Protein AF-A0A8W8JU91-F1 (afdb_monomer_lite)

Radius of gyration: 14.16 Å; chains: 1; bounding box: 34×32×42 Å

InterPro domains:
  IPR016186 C-type lectin-like/link domain superfamily [G3DSA:3.10.100.10] (2-91)
  IPR016187 C-type lectin fold [SSF56436] (9-90)

Sequence (91 aa):
MKAFGTDTTYCPHHLSKSDLYEYGDLCLKIHYGNWDWETARQICLNEGGDIVQPRSPGMQQYIRVNLLPQVQKSEEDGFRIGATDLNSESH

Foldseek 3Di:
DDDLDLPCVLPDPPDDSVQWHDDPNDIDGDDDDDDDLVVVQVVQVVVVHGFADQPDPVSVVCCVPPPPVVFPPDPPGDDRHDPDPPPPDDD

pLDDT: mean 72.14, std 14.77, range [36.5, 88.75]

Organism: Magallana gigas (NCBI:txid29159)

Structure (mmCIF, N/CA/C/O backbone):
data_AF-A0A8W8JU91-F1
#
_entry.id   AF-A0A8W8JU91-F1
#
loop_
_atom_site.group_PDB
_atom_site.id
_atom_site.type_symbol
_atom_site.label_atom_id
_atom_site.label_alt_id
_atom_site.label_comp_id
_atom_site.label_asym_id
_atom_site.label_entity_id
_atom_site.label_seq_id
_atom_site.pdbx_PDB_ins_code
_atom_site.Cartn_x
_atom_site.Cartn_y
_atom_site.Cartn_z
_atom_site.occupancy
_atom_site.B_iso_or_equiv
_atom_site.auth_seq_id
_atom_site.auth_comp_id
_atom_site.auth_asym_id
_atom_site.auth_atom_id
_atom_site.pdbx_PDB_model_num
ATOM 1 N N . MET A 1 1 ? -20.564 -3.705 17.541 1.00 36.50 1 MET A N 1
ATOM 2 C CA . MET A 1 1 ? -19.219 -3.112 17.384 1.00 36.50 1 MET A CA 1
ATOM 3 C C . MET A 1 1 ? -18.322 -4.219 16.846 1.00 36.50 1 MET A C 1
ATOM 5 O O . MET A 1 1 ? -18.106 -5.182 17.567 1.00 36.50 1 MET A O 1
ATOM 9 N N . LYS A 1 2 ? -17.931 -4.185 15.565 1.00 40.78 2 LYS A N 1
ATOM 10 C CA . LYS A 1 2 ? -17.038 -5.204 14.986 1.00 40.78 2 LYS A CA 1
ATOM 11 C C . LYS A 1 2 ? -15.610 -4.825 15.381 1.00 40.78 2 LYS A C 1
ATOM 13 O O . LYS A 1 2 ? -15.167 -3.726 15.059 1.00 40.78 2 LYS A O 1
ATOM 18 N N . ALA A 1 3 ? -14.949 -5.681 16.152 1.00 43.34 3 ALA A N 1
ATOM 19 C CA . ALA A 1 3 ? -13.543 -5.507 16.477 1.00 43.34 3 ALA A CA 1
ATOM 20 C C . ALA A 1 3 ? -12.727 -5.615 15.179 1.00 43.34 3 ALA A C 1
ATOM 22 O O . ALA A 1 3 ? -12.898 -6.581 14.440 1.00 43.34 3 ALA A O 1
ATOM 23 N N . PHE A 1 4 ? -11.860 -4.635 14.914 1.00 48.25 4 PHE A N 1
ATOM 24 C CA . PHE A 1 4 ? -10.812 -4.703 13.886 1.00 48.25 4 PHE A CA 1
ATOM 25 C C . PHE A 1 4 ? -9.697 -5.638 14.384 1.00 48.25 4 PHE A C 1
ATOM 27 O O . PHE A 1 4 ? -8.588 -5.210 14.694 1.00 48.25 4 PHE A O 1
ATOM 34 N N . GLY A 1 5 ? -10.063 -6.899 14.613 1.00 47.06 5 GLY A N 1
ATOM 35 C CA . GLY A 1 5 ? -9.160 -7.959 15.033 1.00 47.06 5 GLY A CA 1
ATOM 36 C C . GLY A 1 5 ? -8.410 -8.522 13.835 1.00 47.06 5 GLY A C 1
ATOM 37 O O . GLY A 1 5 ? -8.909 -8.482 12.720 1.00 47.06 5 GLY A O 1
ATOM 38 N N . THR A 1 6 ? -7.227 -9.055 14.117 1.00 50.22 6 THR A N 1
ATOM 39 C CA . THR A 1 6 ? -6.228 -9.709 13.256 1.00 50.22 6 THR A CA 1
ATOM 40 C C . THR A 1 6 ? -6.730 -10.964 12.518 1.00 50.22 6 THR A C 1
ATOM 42 O O . THR A 1 6 ? -5.992 -11.942 12.365 1.00 50.22 6 THR A O 1
ATOM 45 N N . ASP A 1 7 ? -8.002 -10.999 12.138 1.00 55.03 7 ASP A N 1
ATOM 46 C CA . ASP A 1 7 ? -8.658 -12.150 11.537 1.00 55.03 7 ASP A CA 1
ATOM 47 C C . ASP A 1 7 ? -8.435 -12.160 10.026 1.00 55.03 7 ASP A C 1
ATOM 49 O O . ASP A 1 7 ? -9.374 -12.060 9.255 1.00 55.03 7 ASP A O 1
ATOM 53 N N . THR A 1 8 ? -7.188 -12.414 9.615 1.00 61.56 8 THR A N 1
ATOM 54 C CA . THR A 1 8 ? -6.761 -12.640 8.211 1.00 61.56 8 THR A CA 1
ATOM 55 C C . THR A 1 8 ? -7.466 -13.793 7.489 1.00 61.56 8 THR A C 1
ATOM 57 O O . THR A 1 8 ? -7.060 -14.193 6.402 1.00 61.56 8 THR A O 1
ATOM 60 N N . THR A 1 9 ? -8.515 -14.358 8.085 1.00 66.06 9 THR A N 1
ATOM 61 C CA . THR A 1 9 ? -9.318 -15.473 7.591 1.00 66.06 9 THR A CA 1
ATOM 62 C C . THR A 1 9 ? -10.009 -15.141 6.267 1.00 66.06 9 THR A C 1
ATOM 64 O O . THR A 1 9 ? -10.184 -16.045 5.446 1.00 66.06 9 THR A O 1
ATOM 67 N N . TYR A 1 10 ? -10.363 -13.869 6.037 1.00 73.12 10 TYR A N 1
ATOM 68 C CA . TYR A 1 10 ? -10.957 -13.394 4.780 1.00 73.12 10 TYR A CA 1
ATOM 69 C C . TYR A 1 10 ? -9.926 -12.953 3.734 1.00 73.12 10 TYR A C 1
ATOM 71 O O . TYR A 1 10 ? -10.272 -12.829 2.558 1.00 73.12 10 TYR A O 1
ATOM 79 N N . CYS A 1 11 ? -8.663 -12.782 4.122 1.00 77.75 11 CYS A N 1
ATOM 80 C CA . CYS A 1 11 ? -7.587 -12.537 3.176 1.00 77.75 11 CYS A CA 1
ATOM 81 C C . CYS A 1 11 ? -7.031 -13.840 2.585 1.00 77.75 11 CYS A C 1
ATOM 83 O O . CYS A 1 11 ? -7.150 -14.905 3.191 1.00 77.75 11 CYS A O 1
ATOM 85 N N . PRO A 1 12 ? -6.407 -13.789 1.395 1.00 77.56 12 PRO A N 1
ATOM 86 C CA . PRO A 1 12 ? -5.903 -14.986 0.743 1.00 77.56 12 PRO A CA 1
ATOM 87 C C . PRO A 1 12 ? -4.844 -15.699 1.593 1.00 77.56 12 PRO A C 1
ATOM 89 O O . PRO A 1 12 ? -3.854 -15.103 2.015 1.00 77.56 12 PRO A O 1
ATOM 92 N N . HIS A 1 13 ? -5.037 -17.003 1.811 1.00 77.50 13 HIS A N 1
ATOM 93 C CA . HIS A 1 13 ? -4.203 -17.810 2.715 1.00 77.50 13 HIS A CA 1
ATOM 94 C C . HIS A 1 13 ? -2.790 -18.044 2.159 1.00 77.50 13 HIS A C 1
ATOM 96 O O . HIS A 1 13 ? -1.897 -18.443 2.900 1.00 77.50 13 HIS A O 1
ATOM 102 N N . HIS A 1 14 ? -2.582 -17.786 0.862 1.00 74.88 14 HIS A N 1
ATOM 103 C CA . HIS A 1 14 ? -1.277 -17.845 0.197 1.00 74.88 14 HIS A CA 1
ATOM 104 C C . HIS A 1 14 ? -0.373 -16.645 0.507 1.00 74.88 14 HIS A C 1
ATOM 106 O O . HIS A 1 14 ? 0.796 -16.654 0.129 1.00 74.88 14 HIS A O 1
ATOM 112 N N . LEU A 1 15 ? -0.888 -15.614 1.184 1.00 78.06 15 LEU A N 1
ATOM 113 C CA . LEU A 1 15 ? -0.117 -14.437 1.570 1.00 78.06 15 LEU A CA 1
ATOM 114 C C . LEU A 1 15 ? 0.427 -14.579 2.995 1.00 78.06 15 LEU A C 1
ATOM 116 O O . LEU A 1 15 ? -0.262 -15.035 3.906 1.00 78.06 15 LEU A O 1
ATOM 120 N N . SER A 1 16 ? 1.678 -14.155 3.195 1.00 76.19 16 SER A N 1
ATOM 121 C CA . SER A 1 16 ? 2.291 -14.098 4.525 1.00 76.19 16 SER A CA 1
ATOM 122 C C . SER A 1 16 ? 1.491 -13.174 5.442 1.00 76.19 16 SER A C 1
ATOM 124 O O . SER A 1 16 ? 1.311 -11.999 5.129 1.00 76.19 16 SER A O 1
ATOM 126 N N . LYS A 1 17 ? 1.047 -13.700 6.588 1.00 74.81 17 LYS A N 1
ATOM 127 C CA . LYS A 1 17 ? 0.241 -12.960 7.573 1.00 74.81 17 LYS A CA 1
ATOM 128 C C . LYS A 1 17 ? 1.023 -11.878 8.319 1.00 74.81 17 LYS A C 1
ATOM 130 O O . LYS A 1 17 ? 0.404 -10.985 8.881 1.00 74.81 17 LYS A O 1
ATOM 135 N N . SER A 1 18 ? 2.355 -11.959 8.338 1.00 72.94 18 SER A N 1
ATOM 136 C CA . SER A 1 18 ? 3.214 -11.028 9.083 1.00 72.94 18 SER A CA 1
ATOM 137 C C . SER A 1 18 ? 3.131 -9.592 8.566 1.00 72.94 18 SER A C 1
ATOM 139 O O . SER A 1 18 ? 3.280 -8.660 9.347 1.00 72.94 18 SER A O 1
ATOM 141 N N . ASP A 1 19 ? 2.843 -9.430 7.272 1.00 79.44 19 ASP A N 1
ATOM 142 C CA . ASP A 1 19 ? 2.840 -8.138 6.577 1.00 79.44 19 ASP A CA 1
ATOM 143 C C . ASP A 1 19 ? 1.477 -7.842 5.937 1.00 79.44 19 ASP A C 1
ATOM 145 O O . 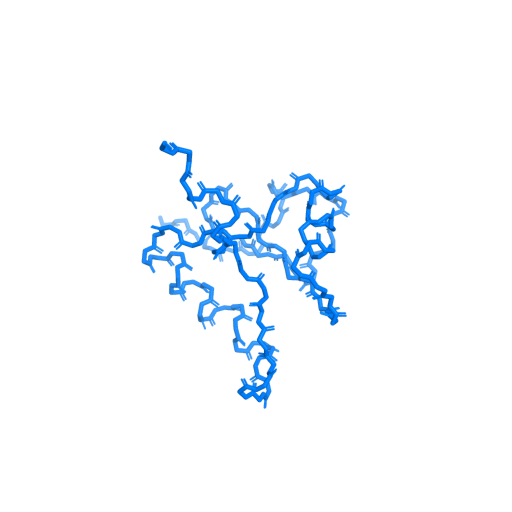ASP A 1 19 ? 1.377 -7.063 4.989 1.00 79.44 19 ASP A O 1
ATOM 149 N N . LEU A 1 20 ? 0.429 -8.509 6.428 1.00 84.12 20 LEU A N 1
ATOM 150 C CA . LEU A 1 20 ? -0.928 -8.457 5.902 1.00 84.12 20 LEU A CA 1
ATOM 151 C C . LEU A 1 20 ? -1.855 -7.776 6.909 1.00 84.12 20 LEU A C 1
ATOM 153 O O . LEU A 1 20 ? -1.918 -8.146 8.079 1.00 84.12 20 LEU A O 1
ATOM 157 N N . TYR A 1 21 ? -2.597 -6.790 6.426 1.00 84.19 21 TYR A N 1
ATOM 158 C CA . TYR A 1 21 ? -3.433 -5.897 7.211 1.00 84.19 21 TYR A CA 1
ATOM 159 C C . TYR A 1 21 ? -4.825 -5.813 6.606 1.00 84.19 21 TYR A C 1
ATOM 161 O O . TYR A 1 21 ? -5.005 -5.932 5.396 1.00 84.19 21 TYR A O 1
ATOM 169 N N . GLU A 1 22 ? -5.817 -5.558 7.448 1.00 85.12 22 GLU A N 1
ATOM 170 C CA . GLU A 1 22 ? -7.220 -5.617 7.055 1.00 85.12 22 GLU A CA 1
ATOM 171 C C . GLU A 1 22 ? -7.907 -4.283 7.296 1.00 85.12 22 GLU A C 1
ATOM 173 O O . GLU A 1 22 ? -7.857 -3.713 8.391 1.00 85.12 22 GLU A O 1
ATOM 178 N N . TYR A 1 23 ? -8.565 -3.785 6.253 1.00 84.25 23 TYR A N 1
ATOM 179 C CA . TYR A 1 23 ? -9.305 -2.536 6.285 1.00 84.25 23 TYR A CA 1
ATOM 180 C C . TYR A 1 23 ? -10.678 -2.722 5.636 1.00 84.25 23 TYR A C 1
ATOM 182 O O . TYR A 1 23 ? -10.833 -2.613 4.420 1.00 84.25 23 TYR A O 1
ATOM 190 N N . GLY A 1 24 ? -11.693 -2.997 6.460 1.00 83.50 24 GLY A N 1
ATOM 191 C CA . GLY A 1 24 ? -13.039 -3.297 5.966 1.00 83.50 24 GLY A CA 1
ATOM 192 C C . GLY A 1 24 ? -13.037 -4.597 5.162 1.00 83.50 24 GLY A C 1
ATOM 193 O O . GLY A 1 24 ? -12.675 -5.636 5.700 1.00 83.50 24 GLY A O 1
ATOM 194 N N . ASP A 1 25 ? -13.407 -4.516 3.885 1.00 82.81 25 ASP A N 1
ATOM 195 C CA . ASP A 1 25 ? -13.399 -5.642 2.937 1.00 82.81 25 ASP A CA 1
ATOM 196 C C . ASP A 1 25 ? -12.103 -5.715 2.101 1.00 82.81 25 ASP A C 1
ATOM 198 O O . ASP A 1 25 ? -12.031 -6.446 1.114 1.00 82.81 25 ASP A O 1
ATOM 202 N N . LEU A 1 26 ? -11.083 -4.922 2.453 1.00 82.31 26 LEU A N 1
ATOM 203 C CA . LEU A 1 26 ? -9.804 -4.865 1.747 1.00 82.31 26 LEU A CA 1
ATOM 204 C C . LEU A 1 26 ? -8.683 -5.516 2.558 1.00 82.31 26 LEU A C 1
ATOM 206 O O . LEU A 1 26 ? -8.535 -5.269 3.756 1.00 82.31 26 LEU A O 1
ATOM 210 N N . CYS A 1 27 ? -7.838 -6.261 1.850 1.00 86.94 27 CYS A N 1
ATOM 211 C CA . CYS A 1 27 ? -6.588 -6.816 2.351 1.00 86.94 27 CYS A CA 1
ATOM 212 C C . CYS A 1 27 ? -5.415 -5.997 1.809 1.00 86.94 27 CYS A C 1
ATOM 214 O O . CYS A 1 27 ? -5.276 -5.813 0.601 1.00 86.94 27 CYS A O 1
ATOM 216 N N . LEU A 1 28 ? -4.573 -5.497 2.705 1.00 85.25 28 LEU A N 1
ATOM 217 C CA . LEU A 1 28 ? -3.422 -4.655 2.411 1.00 85.25 28 LEU A CA 1
ATOM 218 C C . LEU A 1 28 ? -2.160 -5.411 2.793 1.00 85.25 28 LEU A C 1
ATOM 220 O O . LEU A 1 28 ? -1.973 -5.734 3.961 1.00 85.25 28 LEU A O 1
ATOM 224 N N . LYS A 1 29 ? -1.285 -5.678 1.826 1.00 85.88 29 LYS A N 1
ATOM 225 C CA . LYS A 1 29 ? 0.001 -6.322 2.084 1.00 85.88 29 LYS A CA 1
ATOM 226 C C . LYS A 1 29 ? 1.142 -5.340 1.876 1.00 85.88 29 LYS A C 1
ATOM 228 O O . LYS A 1 29 ? 1.182 -4.651 0.858 1.00 85.88 29 LYS A O 1
ATOM 233 N N . ILE A 1 30 ? 2.062 -5.291 2.832 1.00 83.62 30 ILE A N 1
ATOM 234 C CA . ILE A 1 30 ? 3.300 -4.531 2.704 1.00 83.62 30 ILE A CA 1
ATOM 235 C C . ILE A 1 30 ? 4.377 -5.443 2.124 1.00 83.62 30 ILE A C 1
ATOM 237 O O . ILE A 1 30 ? 4.622 -6.537 2.625 1.00 83.62 30 ILE A O 1
ATOM 241 N N . HIS A 1 31 ? 5.046 -4.963 1.081 1.00 83.38 31 HIS A N 1
ATOM 242 C CA . HIS A 1 31 ? 6.250 -5.586 0.548 1.00 83.38 31 HIS A CA 1
ATOM 243 C C . HIS A 1 31 ? 7.455 -4.718 0.881 1.00 83.38 31 HIS A C 1
ATOM 245 O O . HIS A 1 31 ? 7.490 -3.537 0.538 1.00 83.38 31 HIS A O 1
ATOM 251 N N . TYR A 1 32 ? 8.439 -5.314 1.546 1.00 78.69 32 TYR A N 1
ATOM 252 C CA . TYR A 1 32 ? 9.679 -4.649 1.923 1.00 78.69 32 TYR A CA 1
ATOM 253 C C . TYR A 1 32 ? 10.734 -4.932 0.860 1.00 78.69 32 TYR A C 1
ATOM 255 O O . TYR A 1 32 ? 11.225 -6.054 0.742 1.00 78.69 32 TYR A O 1
ATOM 263 N N . GLY A 1 33 ? 11.077 -3.918 0.075 1.00 75.31 33 GLY A N 1
ATOM 264 C CA . GLY A 1 33 ? 12.147 -4.016 -0.905 1.00 75.31 33 GLY A CA 1
ATOM 265 C C . GLY A 1 33 ? 12.295 -2.750 -1.730 1.00 75.31 33 GLY A C 1
ATOM 266 O O . GLY A 1 33 ? 11.379 -1.937 -1.842 1.00 75.31 33 GLY A O 1
ATOM 267 N N . ASN A 1 34 ? 13.485 -2.586 -2.299 1.00 78.19 34 ASN A N 1
ATOM 268 C CA . ASN A 1 34 ? 13.808 -1.451 -3.147 1.00 78.19 34 ASN A CA 1
ATOM 269 C C . ASN A 1 34 ? 13.546 -1.828 -4.607 1.00 78.19 34 ASN A C 1
ATOM 271 O O . ASN A 1 34 ? 14.411 -2.376 -5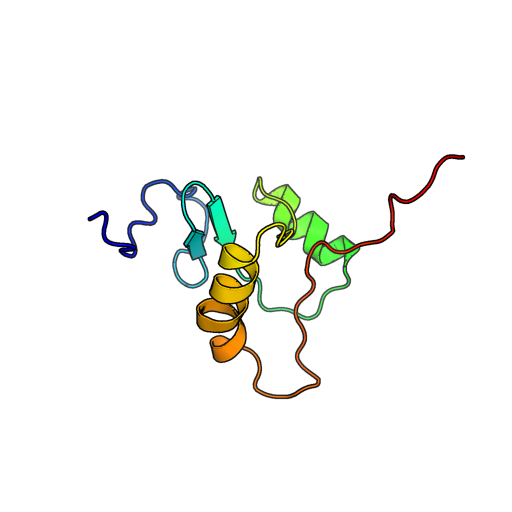.290 1.00 78.19 34 ASN A O 1
ATOM 275 N N . TRP A 1 35 ? 12.315 -1.591 -5.050 1.00 80.69 35 TRP A N 1
ATOM 276 C CA . TRP A 1 35 ? 11.881 -1.842 -6.420 1.00 80.69 35 TRP A CA 1
ATOM 277 C C . TRP A 1 35 ? 11.309 -0.579 -7.038 1.00 80.69 35 TRP A C 1
ATOM 279 O O . TRP A 1 35 ? 10.755 0.269 -6.336 1.00 80.69 35 TRP A O 1
ATOM 289 N N . ASP A 1 36 ? 11.387 -0.479 -8.362 1.00 81.94 36 ASP A N 1
ATOM 290 C CA . ASP A 1 36 ? 10.671 0.535 -9.127 1.00 81.94 36 ASP A CA 1
ATOM 291 C C . ASP A 1 36 ? 9.158 0.331 -9.114 1.00 81.94 36 ASP A C 1
ATOM 293 O O . ASP A 1 36 ? 8.658 -0.742 -8.774 1.00 81.94 36 ASP A O 1
ATOM 297 N N . TRP A 1 37 ? 8.411 1.387 -9.446 1.00 79.38 37 TRP A N 1
ATOM 298 C CA . TRP A 1 37 ? 6.948 1.390 -9.342 1.00 79.38 37 TRP A CA 1
ATOM 299 C C . TRP A 1 37 ? 6.304 0.276 -10.168 1.00 79.38 37 TRP A C 1
ATOM 301 O O . TRP A 1 37 ? 5.409 -0.412 -9.683 1.00 79.38 37 TRP A O 1
ATOM 311 N N . GLU A 1 38 ? 6.807 0.049 -11.380 1.00 84.19 38 GLU A N 1
ATOM 312 C CA . GLU A 1 38 ? 6.326 -1.010 -12.267 1.00 84.19 38 GLU A CA 1
ATOM 313 C C . GLU A 1 38 ? 6.566 -2.400 -11.670 1.00 84.19 38 GLU A C 1
ATOM 315 O O . GLU A 1 38 ? 5.648 -3.216 -11.619 1.00 84.19 38 GLU A O 1
ATOM 320 N N . THR A 1 39 ? 7.767 -2.647 -11.141 1.0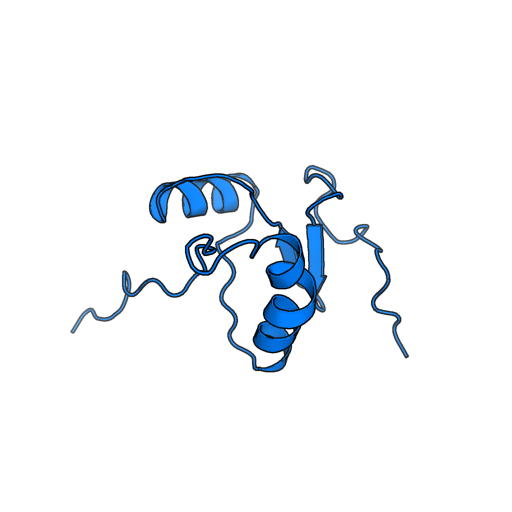0 86.06 39 THR A N 1
ATOM 321 C CA . THR A 1 39 ? 8.123 -3.916 -10.492 1.00 86.06 39 THR A CA 1
ATOM 322 C C . THR A 1 39 ? 7.285 -4.154 -9.238 1.00 86.06 39 THR A C 1
ATOM 324 O O . THR A 1 39 ? 6.722 -5.234 -9.075 1.00 86.06 39 THR A O 1
ATOM 327 N N . ALA A 1 40 ? 7.130 -3.137 -8.385 1.00 84.88 40 ALA A N 1
ATOM 328 C CA . ALA A 1 40 ? 6.274 -3.213 -7.204 1.00 84.88 40 ALA A CA 1
ATOM 329 C C . ALA A 1 40 ? 4.819 -3.536 -7.584 1.00 84.88 40 ALA A C 1
ATOM 331 O O . ALA A 1 40 ? 4.172 -4.361 -6.940 1.00 84.88 40 ALA A O 1
ATOM 332 N N . ARG A 1 41 ? 4.319 -2.952 -8.681 1.00 86.31 41 ARG A N 1
ATOM 333 C CA . ARG A 1 41 ? 2.976 -3.243 -9.185 1.00 86.31 41 ARG A CA 1
ATOM 334 C C . ARG A 1 41 ? 2.847 -4.673 -9.682 1.00 86.31 41 ARG A C 1
ATOM 336 O O . ARG A 1 41 ? 1.875 -5.339 -9.344 1.00 86.31 41 ARG A O 1
ATOM 343 N N . GLN A 1 42 ? 3.812 -5.151 -10.463 1.00 88.56 42 GLN A N 1
ATOM 344 C CA . GLN A 1 42 ? 3.812 -6.525 -10.968 1.00 88.56 42 GLN A CA 1
ATOM 345 C C . GLN A 1 42 ? 3.813 -7.550 -9.829 1.00 88.56 42 GLN A C 1
ATOM 347 O O . GLN A 1 42 ? 3.109 -8.552 -9.920 1.00 88.56 42 GLN A O 1
ATOM 352 N N . ILE A 1 43 ? 4.532 -7.282 -8.734 1.00 88.25 43 ILE A N 1
ATOM 353 C CA . ILE A 1 43 ? 4.496 -8.126 -7.531 1.00 88.25 43 ILE A CA 1
ATOM 354 C C . ILE A 1 43 ? 3.071 -8.190 -6.964 1.00 88.25 43 ILE A C 1
ATOM 356 O O . ILE A 1 43 ? 2.543 -9.285 -6.782 1.00 88.25 43 ILE A O 1
ATOM 360 N N . CYS A 1 44 ? 2.419 -7.042 -6.750 1.00 87.00 44 CYS A N 1
ATOM 361 C CA . CYS A 1 44 ? 1.045 -7.004 -6.239 1.00 87.00 44 CYS A CA 1
ATOM 362 C C . CYS A 1 44 ? 0.047 -7.710 -7.176 1.00 87.00 44 CYS A C 1
ATOM 364 O O . CYS A 1 44 ? -0.812 -8.453 -6.703 1.00 87.00 44 CYS A O 1
ATOM 366 N N . LEU A 1 45 ? 0.190 -7.524 -8.493 1.00 88.75 45 LEU A N 1
ATOM 367 C CA . LEU A 1 45 ? -0.650 -8.168 -9.510 1.00 88.75 45 LEU A CA 1
ATOM 368 C C . LEU A 1 45 ? -0.487 -9.692 -9.516 1.00 88.75 45 LEU A C 1
ATOM 370 O O . LEU A 1 45 ? -1.484 -10.412 -9.553 1.00 88.75 45 LEU A O 1
ATOM 374 N N . ASN A 1 46 ? 0.748 -10.190 -9.418 1.00 88.31 46 ASN A N 1
ATOM 375 C CA . ASN A 1 46 ? 1.032 -11.628 -9.348 1.00 88.31 46 ASN A CA 1
ATOM 376 C C . ASN A 1 46 ? 0.434 -12.293 -8.100 1.00 88.31 46 ASN A C 1
ATOM 378 O O . ASN A 1 46 ? 0.164 -13.492 -8.107 1.00 88.31 46 ASN A O 1
ATOM 382 N N . GLU A 1 47 ? 0.205 -11.524 -7.038 1.00 86.94 47 GLU A N 1
ATOM 383 C CA . GLU A 1 47 ? -0.424 -12.000 -5.805 1.00 86.94 47 GLU A CA 1
ATOM 384 C C . GLU A 1 47 ? -1.961 -11.931 -5.820 1.00 86.94 47 GLU A C 1
ATOM 386 O O . GLU A 1 47 ? -2.604 -12.387 -4.868 1.00 86.94 47 GLU A O 1
ATOM 391 N N . GLY A 1 48 ? -2.550 -11.409 -6.902 1.00 85.75 48 GLY A N 1
ATOM 392 C CA . GLY A 1 48 ? -3.995 -11.237 -7.066 1.00 85.75 48 GLY A CA 1
ATOM 393 C C . GLY A 1 48 ? -4.540 -9.912 -6.521 1.00 85.75 48 GLY A C 1
ATOM 394 O O . GLY A 1 48 ? -5.749 -9.794 -6.333 1.00 85.75 48 GLY A O 1
ATOM 395 N N . GLY A 1 49 ? -3.671 -8.931 -6.251 1.00 87.06 49 GLY A N 1
ATOM 396 C CA . GLY A 1 49 ? -4.028 -7.575 -5.821 1.00 87.06 49 GLY A CA 1
ATOM 397 C C . GLY A 1 49 ? -3.553 -6.493 -6.800 1.00 87.06 49 GLY A C 1
ATOM 398 O O . GLY A 1 49 ? -3.184 -6.776 -7.931 1.00 87.06 49 GLY A O 1
ATOM 399 N N . ASP A 1 50 ? -3.543 -5.235 -6.366 1.00 88.06 50 ASP A N 1
ATOM 400 C CA . ASP A 1 50 ? -2.886 -4.116 -7.065 1.00 88.06 50 ASP A CA 1
ATOM 401 C C . ASP A 1 50 ? -2.284 -3.175 -6.005 1.00 88.06 50 ASP A C 1
ATOM 403 O O . ASP A 1 50 ? -2.556 -3.316 -4.807 1.00 88.06 50 ASP A O 1
ATOM 407 N N . ILE A 1 51 ? -1.450 -2.218 -6.417 1.00 85.12 51 ILE A N 1
ATOM 408 C CA . ILE A 1 51 ? -0.912 -1.213 -5.498 1.00 85.12 51 ILE A CA 1
ATOM 409 C C . ILE A 1 51 ? -2.070 -0.430 -4.861 1.00 85.12 51 ILE A C 1
ATOM 411 O O . ILE A 1 51 ? -2.964 0.075 -5.543 1.00 85.12 51 ILE A O 1
ATOM 415 N N . VAL A 1 52 ? -2.012 -0.273 -3.535 1.00 84.50 52 VAL A N 1
ATOM 416 C CA . VAL A 1 52 ? -3.037 0.427 -2.755 1.00 84.50 52 VAL A CA 1
ATOM 417 C C . VAL A 1 52 ? -3.282 1.852 -3.261 1.00 84.50 52 VAL A C 1
ATOM 419 O O . VAL A 1 52 ? -2.363 2.666 -3.368 1.00 84.50 52 VAL A O 1
ATOM 422 N N . GLN A 1 53 ? -4.552 2.172 -3.512 1.00 84.06 53 GLN A N 1
ATOM 423 C CA . GLN A 1 53 ? -5.013 3.522 -3.830 1.00 84.06 53 GLN A CA 1
ATOM 424 C C . GLN A 1 53 ? -5.854 4.069 -2.668 1.00 84.06 53 GLN A C 1
ATOM 426 O O . GLN A 1 53 ? -7.027 3.706 -2.540 1.00 84.06 53 GLN A O 1
ATOM 431 N N . PRO A 1 54 ? -5.303 4.940 -1.807 1.00 76.38 54 PRO A N 1
ATOM 432 C CA . PRO A 1 54 ? -6.032 5.453 -0.656 1.00 76.38 54 PRO A CA 1
ATOM 433 C C . PRO A 1 54 ? -7.036 6.542 -1.051 1.00 76.38 54 PRO A C 1
ATOM 435 O O . PRO A 1 54 ? -6.758 7.738 -0.960 1.00 76.38 54 PRO A O 1
ATOM 438 N N . ARG A 1 55 ? -8.223 6.109 -1.497 1.00 79.50 55 ARG A N 1
ATOM 439 C CA . ARG A 1 55 ? -9.299 6.985 -2.002 1.00 79.50 55 ARG A CA 1
ATOM 440 C C . ARG A 1 55 ? -10.172 7.610 -0.912 1.00 79.50 55 ARG A C 1
ATOM 442 O O . ARG A 1 55 ? -10.926 8.532 -1.203 1.00 79.50 55 ARG A O 1
ATOM 449 N N . SER A 1 56 ? -10.102 7.116 0.324 1.00 80.94 56 SER A N 1
ATOM 450 C CA . SER A 1 56 ? -10.884 7.642 1.446 1.00 80.94 56 SER A CA 1
ATOM 451 C C . SER A 1 56 ? -9.977 8.193 2.552 1.00 80.94 56 SER A C 1
ATOM 453 O O . SER A 1 56 ? -8.905 7.634 2.804 1.00 80.94 56 SER A O 1
ATOM 455 N N . PRO A 1 57 ? -10.403 9.251 3.269 1.00 84.12 57 PRO A N 1
ATOM 456 C CA . PRO A 1 57 ? -9.633 9.799 4.386 1.00 84.12 57 PRO A CA 1
ATOM 457 C C . PRO A 1 57 ? -9.432 8.770 5.508 1.00 84.12 57 PRO A C 1
ATOM 459 O O . PR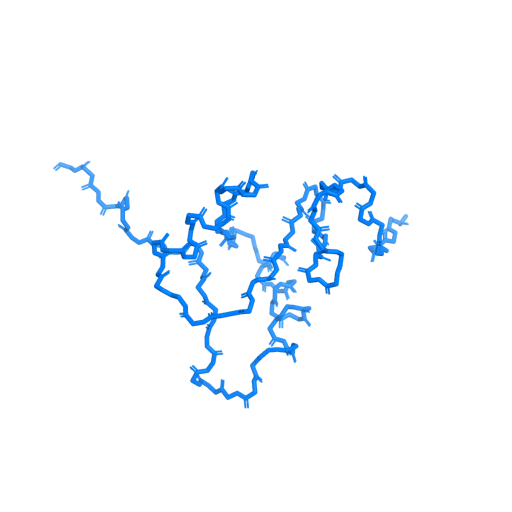O A 1 57 ? -8.373 8.730 6.129 1.00 84.12 57 PRO A O 1
ATOM 462 N N . GLY A 1 58 ? -10.404 7.874 5.717 1.00 85.94 58 GLY A N 1
ATOM 463 C CA . GLY A 1 58 ? -10.268 6.765 6.663 1.00 85.94 58 GLY A CA 1
ATOM 464 C C . GLY A 1 58 ? -9.151 5.792 6.276 1.00 85.94 58 GLY A C 1
ATOM 465 O O . GLY A 1 58 ? -8.388 5.366 7.139 1.00 85.94 58 GLY A O 1
ATOM 466 N N . MET A 1 59 ? -9.008 5.484 4.984 1.00 82.25 59 MET A N 1
ATOM 467 C CA . MET A 1 59 ? -7.943 4.614 4.486 1.00 82.25 59 MET A CA 1
ATOM 468 C C . MET A 1 59 ? -6.576 5.297 4.565 1.00 82.25 59 MET A C 1
ATOM 470 O O . MET A 1 59 ? -5.610 4.682 5.005 1.00 82.25 59 MET A O 1
ATOM 474 N N . GLN A 1 60 ? -6.496 6.582 4.209 1.00 83.06 60 GLN A N 1
ATOM 475 C CA . GLN A 1 60 ? -5.273 7.379 4.358 1.00 83.06 60 GLN A CA 1
ATOM 476 C C . GLN A 1 60 ? -4.795 7.402 5.812 1.00 83.06 60 GLN A C 1
ATOM 478 O O . GLN A 1 60 ? -3.620 7.156 6.089 1.00 83.06 60 GLN A O 1
ATOM 483 N N . GLN A 1 61 ? -5.712 7.644 6.753 1.00 84.88 61 GLN A N 1
ATOM 484 C CA . GLN A 1 61 ? -5.397 7.633 8.176 1.00 84.88 61 GLN A CA 1
ATOM 485 C C . GLN A 1 61 ? -4.997 6.237 8.657 1.00 84.88 61 GLN A C 1
ATOM 487 O O . GLN A 1 61 ? -4.034 6.112 9.411 1.00 84.88 61 GLN A O 1
ATOM 492 N N . TYR A 1 62 ? -5.684 5.190 8.198 1.00 84.94 62 TYR A N 1
ATOM 493 C CA . TYR A 1 62 ? -5.347 3.814 8.547 1.00 84.94 62 TYR A CA 1
ATOM 494 C C . TYR A 1 62 ? -3.929 3.443 8.099 1.00 84.94 62 TYR A C 1
ATOM 496 O O . TYR A 1 62 ? -3.154 2.942 8.911 1.00 84.94 62 TYR A O 1
ATOM 504 N N . ILE A 1 63 ? -3.566 3.753 6.850 1.00 82.00 63 ILE A N 1
ATOM 505 C CA . ILE A 1 63 ? -2.212 3.542 6.319 1.00 82.00 63 ILE A CA 1
ATOM 506 C C . ILE A 1 63 ? -1.197 4.323 7.152 1.00 82.00 63 ILE A C 1
ATOM 508 O O . ILE A 1 63 ? -0.202 3.763 7.610 1.00 82.00 63 ILE A O 1
ATOM 512 N N . ARG A 1 64 ? -1.472 5.603 7.421 1.00 79.81 64 ARG A N 1
ATOM 513 C CA . ARG A 1 64 ? -0.566 6.463 8.186 1.00 79.81 64 ARG A CA 1
ATOM 514 C C . ARG A 1 64 ? -0.326 5.981 9.615 1.00 79.81 64 ARG A C 1
ATOM 516 O O . ARG A 1 64 ? 0.776 6.154 10.114 1.00 79.81 64 ARG A O 1
ATOM 523 N N . VAL A 1 65 ? -1.338 5.429 10.279 1.00 80.62 65 VAL A N 1
ATOM 524 C CA . VAL A 1 65 ? -1.258 5.043 11.697 1.00 80.62 65 VAL A CA 1
ATOM 525 C C . VAL A 1 65 ? -0.787 3.601 11.884 1.00 80.62 65 VAL A C 1
ATOM 527 O O . VAL A 1 65 ? -0.114 3.322 12.869 1.00 80.62 65 VAL A O 1
ATOM 530 N N . ASN A 1 66 ? -1.113 2.691 10.964 1.00 76.19 66 ASN A N 1
ATOM 531 C CA . ASN A 1 66 ? -0.853 1.258 11.153 1.00 76.19 66 ASN A CA 1
ATOM 532 C C . ASN A 1 66 ? 0.266 0.712 10.258 1.00 76.19 66 ASN A C 1
ATOM 534 O O . ASN A 1 66 ? 0.950 -0.221 10.666 1.00 76.19 66 ASN A O 1
ATOM 538 N N . LEU A 1 67 ? 0.466 1.286 9.064 1.00 76.12 67 LEU A N 1
ATOM 539 C CA . LEU A 1 67 ? 1.398 0.759 8.055 1.00 76.12 67 LEU A CA 1
ATOM 540 C C . LEU A 1 67 ? 2.711 1.561 8.013 1.00 76.12 67 LEU A C 1
ATOM 542 O O . LEU A 1 67 ? 3.789 0.981 8.011 1.00 76.12 67 LEU A O 1
ATOM 546 N N . LEU A 1 68 ? 2.646 2.898 8.037 1.00 70.19 68 LEU A N 1
ATOM 547 C CA . LEU A 1 68 ? 3.839 3.760 7.964 1.00 70.19 68 LEU A CA 1
ATOM 548 C C . LEU A 1 68 ? 4.780 3.723 9.190 1.00 70.19 68 LEU A C 1
ATOM 550 O O . LEU A 1 68 ? 5.993 3.719 8.976 1.00 70.19 68 LEU A O 1
ATOM 554 N N . PRO A 1 69 ? 4.307 3.676 10.455 1.00 62.25 69 PRO A N 1
ATOM 555 C CA . PRO A 1 69 ? 5.204 3.753 11.611 1.00 62.25 69 PRO A CA 1
ATOM 556 C C . PRO A 1 69 ? 6.025 2.477 11.835 1.00 62.25 69 PRO A C 1
ATOM 558 O O . PRO A 1 69 ? 6.960 2.492 12.628 1.00 62.25 69 PRO A O 1
ATOM 561 N N . GLN A 1 70 ? 5.707 1.386 11.133 1.00 54.38 70 GLN A N 1
ATOM 562 C CA . GLN A 1 70 ? 6.511 0.163 11.136 1.00 54.38 70 GLN A CA 1
ATOM 563 C C . GLN A 1 70 ? 7.790 0.315 10.290 1.00 54.38 70 GLN A C 1
ATOM 565 O O . GLN A 1 70 ? 8.739 -0.442 10.486 1.00 54.38 70 GLN A O 1
ATOM 570 N N . VAL A 1 71 ? 7.823 1.259 9.336 1.00 53.22 71 VAL A N 1
ATOM 571 C CA . VAL A 1 71 ? 8.761 1.187 8.197 1.00 53.22 71 VAL A CA 1
ATOM 572 C C . VAL A 1 71 ? 9.503 2.497 7.930 1.00 53.22 71 VAL A C 1
ATOM 574 O O . VAL A 1 71 ? 10.679 2.457 7.586 1.00 53.22 71 VAL A O 1
ATOM 577 N N . GLN A 1 72 ? 8.903 3.659 8.220 1.00 51.88 72 GLN A N 1
ATOM 578 C CA . GLN A 1 72 ? 9.607 4.948 8.168 1.00 51.88 72 GLN A CA 1
ATOM 579 C C . GLN A 1 72 ? 10.622 5.070 9.314 1.00 51.88 72 GLN A C 1
ATOM 581 O O . GLN A 1 72 ? 10.341 5.635 10.371 1.00 51.88 72 GLN A O 1
ATOM 586 N N . LYS A 1 73 ? 11.828 4.537 9.103 1.00 51.25 73 LYS A N 1
ATOM 587 C CA . LYS A 1 73 ? 13.001 4.847 9.935 1.00 51.25 73 LYS A CA 1
ATOM 588 C C . LYS A 1 73 ? 13.707 6.138 9.501 1.00 51.25 73 LYS A C 1
ATOM 590 O O . LYS A 1 73 ? 14.488 6.668 10.284 1.00 51.25 73 LYS A O 1
ATOM 595 N N . SER A 1 74 ? 13.430 6.640 8.295 1.00 51.06 74 SER A N 1
ATOM 596 C CA . SER A 1 74 ? 13.976 7.891 7.754 1.00 51.06 74 SER A CA 1
ATOM 597 C C . SER A 1 74 ? 13.021 8.499 6.716 1.00 51.06 74 SER A C 1
ATOM 599 O O . SER A 1 74 ? 12.266 7.759 6.089 1.00 51.06 74 SER A O 1
ATOM 601 N N . GLU A 1 75 ? 13.079 9.819 6.498 1.00 51.84 75 GLU A N 1
ATOM 602 C CA . GLU A 1 75 ? 12.326 10.536 5.440 1.00 51.84 75 GLU A CA 1
ATOM 603 C C . GLU A 1 75 ? 12.663 10.037 4.019 1.00 51.84 75 GLU A C 1
ATOM 605 O O . GLU A 1 75 ? 11.918 10.280 3.073 1.00 51.84 75 GLU A O 1
ATOM 610 N N . GLU A 1 76 ? 13.770 9.304 3.882 1.00 52.12 76 GLU A N 1
ATOM 611 C CA . GLU A 1 76 ? 14.265 8.709 2.637 1.00 52.12 76 GLU A CA 1
ATOM 612 C C . GLU A 1 76 ? 13.657 7.321 2.345 1.00 52.12 76 GLU A C 1
ATOM 614 O O . GLU A 1 76 ? 13.761 6.824 1.224 1.00 52.12 76 GLU A O 1
ATOM 619 N N . ASP A 1 77 ? 13.002 6.701 3.336 1.00 58.12 77 ASP A N 1
ATOM 620 C CA . ASP A 1 77 ? 12.363 5.386 3.223 1.00 58.12 77 ASP A CA 1
ATOM 621 C C . ASP A 1 77 ? 10.862 5.567 2.928 1.00 58.12 77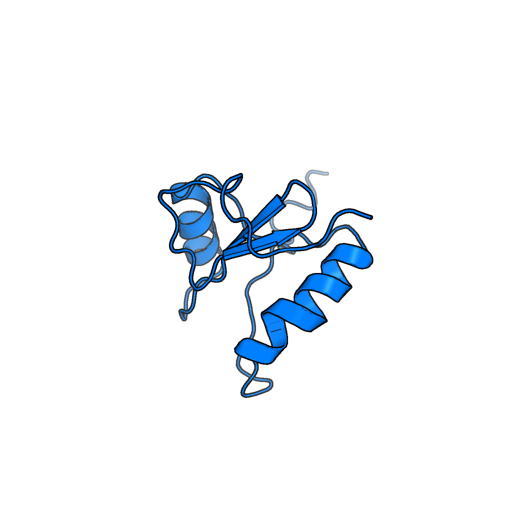 ASP A C 1
ATOM 623 O O . ASP A 1 77 ? 10.018 5.732 3.814 1.00 58.12 77 ASP A O 1
ATOM 627 N N . GLY A 1 78 ? 10.544 5.654 1.635 1.00 63.72 78 GLY A N 1
ATOM 628 C CA . GLY A 1 78 ? 9.191 5.884 1.130 1.00 63.72 78 GLY A CA 1
ATOM 629 C C . GLY A 1 78 ? 8.533 4.619 0.576 1.00 63.72 78 GLY A C 1
ATOM 630 O O . GLY A 1 78 ? 9.184 3.765 -0.020 1.00 63.72 78 GLY A O 1
ATOM 631 N N . PHE A 1 79 ? 7.205 4.529 0.690 1.00 65.81 79 PHE A N 1
ATOM 632 C CA . PHE A 1 79 ? 6.422 3.481 0.032 1.00 65.81 79 PHE A CA 1
ATOM 633 C C . PHE A 1 79 ? 5.897 3.910 -1.329 1.00 65.81 79 PHE A C 1
ATOM 635 O O . PHE A 1 79 ? 5.381 5.018 -1.497 1.00 65.81 79 PHE A O 1
ATOM 642 N N . ARG A 1 80 ? 5.908 2.976 -2.283 1.00 69.94 80 ARG A N 1
ATOM 643 C CA . ARG A 1 80 ? 5.209 3.152 -3.556 1.00 69.94 80 ARG A CA 1
ATOM 644 C C . ARG A 1 80 ? 3.720 2.872 -3.372 1.00 69.94 80 ARG A C 1
ATOM 646 O O . ARG A 1 80 ? 3.304 1.728 -3.229 1.00 69.94 80 ARG A O 1
ATOM 653 N N . ILE A 1 81 ? 2.926 3.939 -3.383 1.00 68.56 81 ILE A N 1
ATOM 654 C CA . ILE A 1 81 ? 1.460 3.887 -3.394 1.00 68.56 81 ILE A CA 1
ATOM 655 C C . ILE A 1 81 ? 0.915 4.125 -4.806 1.00 68.56 81 ILE A C 1
ATOM 657 O O . ILE A 1 81 ? 1.609 4.610 -5.702 1.00 68.56 81 ILE A O 1
ATOM 661 N N . GLY A 1 82 ? -0.343 3.754 -5.024 1.00 64.38 82 GLY A N 1
ATOM 662 C CA . GLY A 1 82 ? -0.983 3.688 -6.333 1.00 64.38 82 GLY A CA 1
ATOM 663 C C . GLY A 1 82 ? -1.500 5.050 -6.771 1.00 64.38 82 GLY A C 1
ATOM 664 O O . GLY A 1 82 ? -2.678 5.193 -7.073 1.00 64.38 82 GLY A O 1
ATOM 665 N N . ALA A 1 83 ? -0.636 6.058 -6.771 1.00 57.72 83 ALA A N 1
ATOM 666 C CA . ALA A 1 83 ? -0.918 7.404 -7.259 1.00 57.72 83 ALA A CA 1
ATOM 667 C C . ALA A 1 83 ? -0.124 7.676 -8.542 1.00 57.72 83 ALA A C 1
ATOM 669 O O . ALA A 1 83 ? 0.485 8.730 -8.692 1.00 57.72 83 ALA A O 1
ATOM 670 N N . THR A 1 84 ? -0.044 6.680 -9.429 1.00 57.75 84 THR A N 1
ATOM 671 C CA . THR A 1 84 ? 0.623 6.894 -10.710 1.00 57.75 84 THR A CA 1
ATOM 672 C C . THR A 1 84 ? -0.267 7.727 -11.619 1.00 57.75 84 THR A C 1
ATOM 674 O O . THR A 1 84 ? -1.463 7.463 -11.720 1.00 57.75 84 THR A O 1
ATOM 677 N N . ASP A 1 85 ? 0.339 8.696 -12.292 1.00 56.72 85 ASP A N 1
ATOM 678 C CA . ASP A 1 85 ? -0.296 9.520 -13.322 1.00 56.72 85 ASP A CA 1
ATOM 679 C C . ASP A 1 85 ? -0.283 8.832 -14.703 1.00 56.72 85 ASP A C 1
ATOM 681 O O . ASP A 1 85 ? -0.690 9.401 -15.705 1.00 56.72 85 ASP A O 1
ATOM 685 N N . LEU A 1 86 ? 0.138 7.561 -14.773 1.00 52.47 86 LEU A N 1
ATOM 686 C CA . LEU A 1 86 ? 0.215 6.769 -16.012 1.00 52.47 86 LEU A CA 1
ATOM 687 C C . LEU A 1 86 ? -1.139 6.576 -16.741 1.00 52.47 86 LEU A C 1
ATOM 689 O O . LEU A 1 86 ? -1.164 5.929 -17.786 1.00 52.47 86 LEU A O 1
ATOM 693 N N . ASN A 1 87 ? -2.258 7.109 -16.229 1.00 58.19 87 ASN A N 1
ATOM 694 C CA . ASN A 1 87 ? -3.556 7.108 -16.911 1.00 58.19 87 ASN A CA 1
ATOM 695 C C . ASN A 1 87 ? -4.379 8.421 -16.852 1.00 58.19 87 ASN A C 1
ATOM 697 O O . ASN A 1 87 ? -5.595 8.357 -17.034 1.00 58.19 87 ASN A O 1
ATOM 701 N N . SER A 1 88 ? -3.746 9.591 -16.726 1.00 47.12 88 SER A N 1
ATOM 702 C CA . SER A 1 88 ? -4.344 10.894 -17.096 1.00 47.12 88 SER A CA 1
ATOM 703 C C . SER A 1 88 ? -3.543 11.449 -18.290 1.00 47.12 88 SER A C 1
ATOM 705 O O . SER A 1 88 ? -2.346 11.631 -18.166 1.00 47.12 88 SER A O 1
ATOM 707 N N . GLU A 1 89 ? -4.018 11.701 -19.511 1.00 42.75 89 GLU A N 1
ATOM 708 C CA . GLU A 1 89 ? -5.346 11.821 -20.100 1.00 42.75 89 GLU A CA 1
ATOM 709 C C . GLU A 1 89 ? -5.230 11.387 -21.579 1.00 42.75 89 GLU A C 1
ATOM 711 O O . GLU A 1 89 ? -4.294 11.780 -22.274 1.00 42.75 89 GLU A O 1
ATOM 716 N N . SER A 1 90 ? -6.162 10.578 -22.090 1.00 45.56 90 SER A N 1
ATOM 717 C CA . SER A 1 90 ? -6.445 10.599 -23.531 1.00 45.56 90 SER A CA 1
ATOM 718 C C . SER A 1 90 ? -7.423 11.743 -23.754 1.00 45.56 90 SER A C 1
ATOM 720 O O . SER A 1 90 ? -8.595 11.599 -23.406 1.00 45.56 90 SER A O 1
ATOM 722 N N . HIS A 1 91 ? -6.940 12.866 -24.283 1.00 40.34 91 HIS A N 1
ATOM 723 C CA . HIS A 1 91 ? -7.788 13.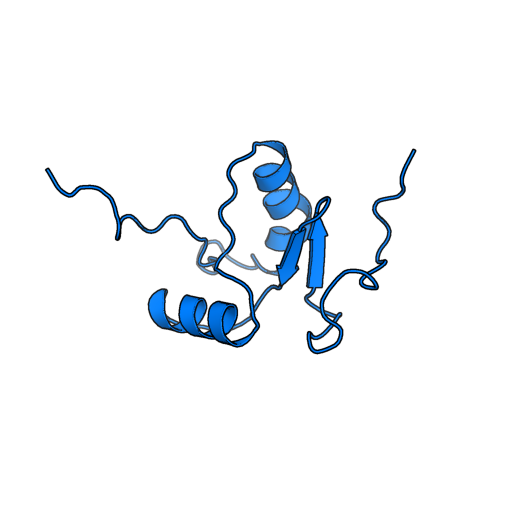897 -24.871 1.00 40.34 91 HIS A CA 1
ATOM 724 C C . HIS A 1 91 ? -7.403 14.089 -26.335 1.00 40.34 91 HIS A C 1
ATOM 726 O O . HIS A 1 91 ? -6.182 14.123 -26.617 1.00 40.34 91 HIS A O 1
#

Secondary structure (DSSP, 8-state):
-------GGGS-TTS-GGGEEEETTEEEE---S---HHHHHHHHHHTT-------SHHHHHHIIIIIGGGT-SSTT-----S---TT----